Protein AF-A0A366F7G5-F1 (afdb_monomer_lite)

Organism: NCBI:txid1473586

Foldseek 3Di:
DPPPDPVNVVCCCCLVPVVLVVLQVVCVVPNLVVSLVVQLVVLLVVLCVVDPPCDPPVCVVVSVVSSNVSSCVSSVSSNCSNVVVVVVVVVD

Sequence (92 aa):
MLRFGLLPVLAVVTLAGILPYGLYRLSRALGAPLTVAGAVALGLAYGAFKADNPWSGDGLAVNLRIMAVSAAVLGAYAGVSVAVARAIARRL

Radius of gyration: 16.25 Å; chains: 1; bounding box: 41×31×40 Å

Structure (mmCIF, N/CA/C/O backbone):
data_AF-A0A366F7G5-F1
#
_entry.id   AF-A0A366F7G5-F1
#
loop_
_atom_site.group_PDB
_atom_site.id
_atom_site.type_symbol
_atom_site.label_atom_id
_atom_site.label_alt_id
_atom_site.label_comp_id
_atom_site.label_asym_id
_atom_site.label_entity_id
_atom_site.label_seq_id
_atom_site.pdbx_PDB_ins_code
_atom_site.Cartn_x
_atom_site.Cartn_y
_atom_site.Cartn_z
_atom_site.occupancy
_atom_site.B_iso_or_equiv
_atom_site.auth_seq_id
_atom_site.auth_comp_id
_atom_site.auth_asym_id
_atom_site.auth_atom_id
_atom_site.pdbx_PDB_model_num
ATOM 1 N N . MET A 1 1 ? -22.170 -22.516 -12.644 1.00 46.09 1 MET A N 1
ATOM 2 C CA . MET A 1 1 ? -21.425 -23.001 -11.461 1.00 46.09 1 MET A CA 1
ATOM 3 C C . MET A 1 1 ? -20.044 -22.372 -11.491 1.00 46.09 1 MET A C 1
ATOM 5 O O . MET A 1 1 ? -19.262 -22.704 -12.373 1.00 46.09 1 MET A O 1
ATOM 9 N N . LEU A 1 2 ? -19.777 -21.387 -10.631 1.00 50.38 2 LEU A N 1
ATOM 10 C CA . LEU A 1 2 ? -18.474 -20.723 -10.583 1.00 50.38 2 LEU A CA 1
ATOM 11 C C . LEU A 1 2 ? -17.412 -21.757 -10.188 1.00 50.38 2 LEU A C 1
ATOM 13 O O . LEU A 1 2 ? -17.398 -22.232 -9.055 1.00 50.38 2 LEU A O 1
ATOM 17 N N . ARG A 1 3 ? -16.537 -22.126 -11.130 1.00 59.66 3 ARG A N 1
ATOM 18 C CA . ARG A 1 3 ? -15.306 -22.879 -10.860 1.00 59.66 3 ARG A CA 1
ATOM 19 C C . ARG A 1 3 ? -14.337 -21.953 -10.120 1.00 59.66 3 ARG A C 1
ATOM 21 O O . ARG A 1 3 ? -13.354 -21.491 -10.691 1.00 59.66 3 ARG A O 1
ATOM 28 N N . PHE A 1 4 ? -14.641 -21.610 -8.873 1.00 60.47 4 PHE A N 1
ATOM 29 C CA . PHE A 1 4 ? -13.686 -20.907 -8.029 1.00 60.47 4 PHE A CA 1
ATOM 30 C C . PHE A 1 4 ? -12.577 -21.892 -7.672 1.00 60.47 4 PHE A C 1
ATOM 32 O O . PHE A 1 4 ? -12.737 -22.745 -6.803 1.00 60.47 4 PHE A O 1
ATOM 39 N N . GLY A 1 5 ? -11.460 -21.812 -8.394 1.00 77.44 5 GLY A N 1
ATOM 40 C CA . GLY A 1 5 ? -10.234 -22.476 -7.977 1.00 77.44 5 GLY A CA 1
ATOM 41 C C . GLY A 1 5 ? -9.811 -21.981 -6.591 1.00 77.44 5 GLY A C 1
ATOM 42 O O . GLY A 1 5 ? -10.128 -20.857 -6.194 1.00 77.44 5 GLY A O 1
ATOM 43 N N . LEU A 1 6 ? -9.066 -22.810 -5.863 1.00 83.62 6 LEU A N 1
ATOM 44 C CA . LEU A 1 6 ? -8.561 -22.488 -4.525 1.00 83.62 6 LEU A CA 1
ATOM 45 C C . LEU A 1 6 ? -7.769 -21.162 -4.496 1.00 83.62 6 LEU A C 1
ATOM 47 O O . LEU A 1 6 ? -7.903 -20.381 -3.561 1.00 83.62 6 LEU A O 1
ATOM 51 N N . LEU A 1 7 ? -6.998 -20.874 -5.549 1.00 85.94 7 LEU A N 1
ATOM 52 C CA . LEU A 1 7 ? -6.187 -19.656 -5.689 1.00 85.94 7 LEU A CA 1
ATOM 53 C C . LEU A 1 7 ? -7.010 -18.352 -5.631 1.00 85.94 7 LEU A C 1
ATOM 55 O O . LEU A 1 7 ? -6.708 -17.517 -4.779 1.00 85.94 7 LEU A O 1
ATOM 59 N N . PRO A 1 8 ? -8.053 -18.156 -6.465 1.00 85.31 8 PRO A N 1
ATOM 60 C CA . PRO A 1 8 ? -8.945 -17.002 -6.352 1.00 85.31 8 PRO A CA 1
ATOM 61 C C . PRO A 1 8 ? -9.539 -16.821 -4.952 1.00 85.31 8 PRO A C 1
ATOM 63 O O . PRO A 1 8 ? -9.598 -15.701 -4.451 1.00 85.31 8 PRO A O 1
ATOM 66 N N . VAL A 1 9 ? -9.949 -17.915 -4.301 1.00 88.50 9 VAL A N 1
ATOM 67 C CA . VAL A 1 9 ? -10.528 -17.867 -2.949 1.00 88.50 9 VAL A CA 1
ATOM 68 C C . VAL A 1 9 ? -9.492 -17.386 -1.936 1.00 88.50 9 VAL A C 1
ATOM 70 O O . VAL A 1 9 ? -9.763 -16.462 -1.172 1.00 88.50 9 VAL A O 1
ATOM 73 N N . LEU A 1 10 ? -8.283 -17.953 -1.964 1.00 88.62 10 LEU A N 1
ATOM 74 C CA . LEU A 1 10 ? -7.187 -17.529 -1.092 1.00 88.62 10 LEU A CA 1
ATOM 75 C C . LEU A 1 10 ? -6.795 -16.069 -1.332 1.00 88.62 10 LEU A C 1
ATOM 77 O O . LEU A 1 10 ? -6.540 -15.343 -0.369 1.00 88.62 10 LEU A O 1
ATOM 81 N N . ALA A 1 11 ? -6.793 -15.618 -2.589 1.00 87.75 11 ALA A N 1
ATOM 82 C CA . ALA A 1 11 ? -6.519 -14.226 -2.926 1.00 87.75 11 ALA A CA 1
ATOM 83 C C . ALA A 1 11 ? -7.565 -13.290 -2.306 1.00 87.75 11 ALA A C 1
ATOM 85 O O . ALA A 1 11 ? -7.195 -12.305 -1.672 1.00 87.75 11 ALA A O 1
ATOM 86 N N . VAL A 1 12 ? -8.855 -13.627 -2.411 1.00 88.75 12 VAL A N 1
ATOM 87 C CA . VAL A 1 12 ? -9.938 -12.839 -1.802 1.00 88.75 12 VAL A CA 1
ATOM 88 C C . VAL A 1 12 ? -9.827 -12.834 -0.280 1.00 88.75 12 VAL A C 1
ATOM 90 O O . VAL A 1 12 ? -9.843 -11.764 0.316 1.00 88.75 12 VAL A O 1
ATOM 93 N N . VAL A 1 13 ? -9.659 -13.991 0.365 1.00 89.88 13 VAL A N 1
ATOM 94 C CA . VAL A 1 13 ? -9.529 -14.073 1.833 1.00 89.88 13 VAL A CA 1
ATOM 95 C C . VAL A 1 13 ? -8.339 -13.248 2.330 1.00 89.88 13 VAL A C 1
ATOM 97 O O . VAL A 1 13 ? -8.446 -12.511 3.313 1.00 89.88 13 VAL A O 1
ATOM 100 N N . THR A 1 14 ? -7.213 -13.322 1.624 1.00 91.62 14 THR A N 1
ATOM 101 C CA . THR A 1 14 ? -5.997 -12.602 2.008 1.00 91.62 14 THR A CA 1
ATOM 102 C C . THR A 1 14 ? -6.146 -11.097 1.787 1.00 91.62 14 THR A C 1
ATOM 104 O O . THR A 1 14 ? -5.881 -10.330 2.709 1.00 91.62 14 THR A O 1
ATOM 107 N N . LEU A 1 15 ? -6.611 -10.664 0.609 1.00 90.00 15 LEU A N 1
ATOM 108 C CA . LEU A 1 15 ? -6.708 -9.247 0.232 1.00 90.00 15 LEU A CA 1
ATOM 109 C C . LEU A 1 15 ? -7.927 -8.531 0.832 1.00 90.00 15 LEU A C 1
ATOM 111 O O . LEU A 1 15 ? -7.882 -7.320 1.021 1.00 90.00 15 LEU A O 1
ATOM 115 N N . ALA A 1 16 ? -9.021 -9.224 1.131 1.00 87.38 16 ALA A N 1
ATOM 116 C CA . ALA A 1 16 ? -10.219 -8.604 1.704 1.00 87.38 16 ALA A CA 1
ATOM 117 C C . ALA A 1 16 ? -10.320 -8.786 3.226 1.00 87.38 16 ALA A C 1
ATOM 119 O O . ALA A 1 16 ? -10.985 -7.994 3.887 1.00 87.38 16 ALA A O 1
ATOM 120 N N . GLY A 1 17 ? -9.668 -9.809 3.787 1.00 86.25 17 GLY A N 1
ATOM 121 C CA . GLY A 1 17 ? -9.744 -10.133 5.213 1.00 86.25 17 GLY A CA 1
ATOM 122 C C . GLY A 1 17 ? -8.433 -9.897 5.957 1.00 86.25 17 GLY A C 1
ATOM 123 O O . GLY A 1 17 ? -8.322 -8.980 6.773 1.00 86.25 17 GLY A O 1
ATOM 124 N N . ILE A 1 18 ? -7.431 -10.734 5.678 1.00 90.88 18 ILE A N 1
ATOM 125 C CA . ILE A 1 18 ? -6.205 -10.819 6.488 1.00 90.88 18 ILE A CA 1
ATOM 126 C C . ILE A 1 18 ? -5.373 -9.532 6.396 1.00 90.88 18 ILE A C 1
ATOM 128 O O . ILE A 1 18 ? -5.007 -8.958 7.424 1.00 90.88 18 ILE A O 1
ATOM 132 N N . LEU A 1 19 ? -5.083 -9.061 5.180 1.00 91.00 19 LEU A N 1
ATOM 133 C CA . LEU A 1 19 ? -4.254 -7.874 4.957 1.00 91.00 19 LEU A CA 1
ATOM 134 C C . LEU A 1 19 ? -4.871 -6.597 5.539 1.00 91.00 19 LEU A C 1
ATOM 136 O O . LEU A 1 19 ? -4.157 -5.899 6.261 1.00 91.00 19 LEU A O 1
ATOM 140 N N . PRO A 1 20 ? -6.166 -6.285 5.326 1.00 91.00 20 PRO A N 1
ATOM 141 C CA . PRO A 1 20 ? -6.776 -5.098 5.920 1.00 91.00 20 PRO A CA 1
ATOM 142 C C . PRO A 1 20 ? -6.707 -5.096 7.449 1.00 91.00 20 PRO A C 1
ATOM 144 O O . PRO A 1 20 ? -6.383 -4.072 8.056 1.00 91.00 20 PRO A O 1
ATOM 147 N N . TYR A 1 21 ? -6.938 -6.252 8.080 1.00 90.75 21 TYR A N 1
ATOM 148 C CA . TYR A 1 21 ? -6.811 -6.395 9.528 1.00 90.75 21 TYR A CA 1
ATOM 149 C C . TYR A 1 21 ? -5.366 -6.188 10.006 1.00 90.75 21 TYR A C 1
ATOM 151 O O . TYR A 1 21 ? -5.126 -5.442 10.961 1.00 90.75 21 TYR A O 1
ATOM 159 N N . GLY A 1 22 ? -4.392 -6.794 9.318 1.00 92.25 22 GLY A N 1
ATOM 160 C CA . GLY A 1 22 ? -2.969 -6.614 9.606 1.00 92.25 22 GLY A CA 1
ATOM 161 C C . GLY A 1 22 ? -2.531 -5.153 9.489 1.00 92.25 22 GLY A C 1
ATOM 162 O O . GLY A 1 22 ? -1.907 -4.620 10.406 1.00 92.25 22 GLY A O 1
ATOM 163 N N . LEU A 1 23 ? -2.938 -4.473 8.415 1.00 92.88 23 LEU A N 1
ATOM 164 C CA . LEU A 1 23 ? -2.667 -3.051 8.184 1.00 92.88 23 LEU A CA 1
ATOM 165 C C . LEU A 1 23 ? -3.304 -2.166 9.256 1.00 92.88 23 LEU A C 1
ATOM 167 O O . LEU A 1 23 ? -2.667 -1.233 9.744 1.00 92.88 23 LEU A O 1
ATOM 171 N N . TYR A 1 24 ? -4.528 -2.473 9.690 1.00 92.88 24 TYR A N 1
ATOM 172 C CA . TYR A 1 24 ? -5.151 -1.764 10.803 1.00 92.88 24 TYR A CA 1
ATOM 173 C C . TYR A 1 24 ? -4.357 -1.937 12.105 1.00 92.88 24 TYR A C 1
ATOM 175 O O . TYR A 1 24 ? -4.054 -0.932 12.756 1.00 92.88 24 TYR A O 1
ATOM 183 N N . ARG A 1 25 ? -3.968 -3.170 12.473 1.00 92.75 25 ARG A N 1
ATOM 184 C CA . ARG A 1 25 ? -3.146 -3.415 13.674 1.00 92.75 25 ARG A CA 1
ATOM 185 C C . ARG A 1 25 ? -1.806 -2.692 13.594 1.00 92.75 25 ARG A C 1
ATOM 187 O O . ARG A 1 25 ? -1.425 -2.028 14.556 1.00 92.75 25 ARG A O 1
ATOM 194 N N . LEU A 1 26 ? -1.143 -2.749 12.442 1.00 92.62 26 LEU A N 1
ATOM 195 C CA . LEU A 1 26 ? 0.107 -2.035 12.201 1.00 92.62 26 LEU A CA 1
ATOM 196 C C . LEU A 1 26 ? -0.080 -0.517 12.346 1.00 92.62 26 LEU A C 1
ATOM 198 O O . LEU A 1 26 ? 0.707 0.138 13.023 1.00 92.62 26 LEU A O 1
ATOM 202 N N . SER A 1 27 ? -1.189 0.029 11.837 1.00 94.25 27 SER A N 1
ATOM 203 C CA . SER A 1 27 ? -1.524 1.454 11.968 1.00 94.25 27 SER A CA 1
ATOM 204 C C . SER A 1 27 ? -1.814 1.906 13.397 1.00 94.25 27 SER A C 1
ATOM 206 O O . SER A 1 27 ? -1.745 3.104 13.677 1.00 94.25 27 SER A O 1
ATOM 208 N N . ARG A 1 28 ? -2.168 0.982 14.298 1.00 92.69 28 ARG A N 1
ATOM 209 C CA . ARG A 1 28 ? -2.294 1.272 15.732 1.00 92.69 28 ARG A CA 1
ATOM 210 C C . ARG A 1 28 ? -0.943 1.265 16.435 1.00 92.69 28 ARG A C 1
ATOM 212 O O . ARG A 1 28 ? -0.779 2.033 17.372 1.00 92.69 28 ARG A O 1
ATOM 219 N N . ALA A 1 29 ? -0.010 0.425 15.989 1.00 93.56 29 ALA A N 1
ATOM 220 C CA . ALA A 1 29 ? 1.330 0.331 16.562 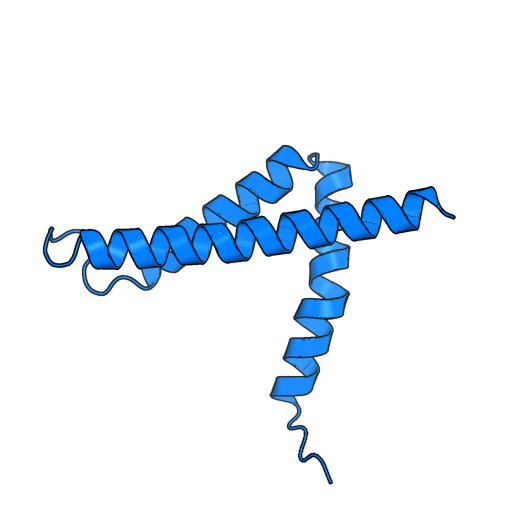1.00 93.56 29 ALA A CA 1
ATOM 221 C C . ALA A 1 29 ? 2.253 1.468 16.090 1.00 93.56 29 ALA A C 1
ATOM 223 O O . ALA A 1 29 ? 2.933 2.081 16.902 1.00 93.56 29 ALA A O 1
ATOM 224 N N .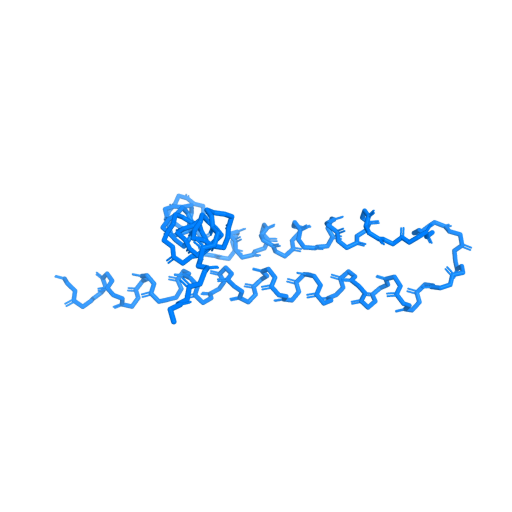 LEU A 1 30 ? 2.257 1.763 14.787 1.00 93.00 30 LEU A N 1
ATOM 225 C CA . LEU A 1 30 ? 3.180 2.717 14.154 1.00 93.00 30 LEU A CA 1
ATOM 226 C C . LEU A 1 30 ? 2.503 4.028 13.729 1.00 93.00 30 LEU A C 1
ATOM 228 O O . LEU A 1 30 ? 3.164 4.979 13.333 1.00 93.00 30 LEU A O 1
ATOM 232 N N . GLY A 1 31 ? 1.174 4.096 13.773 1.00 92.19 31 GLY A N 1
ATOM 233 C CA . GLY A 1 31 ? 0.416 5.212 13.212 1.00 92.19 31 GLY A CA 1
ATOM 234 C C . GLY A 1 31 ? 0.047 5.007 11.738 1.00 92.19 31 GLY A C 1
ATOM 235 O O . GLY A 1 31 ? 0.718 4.314 10.967 1.00 92.19 31 GLY A O 1
ATOM 236 N N . ALA A 1 32 ? -1.063 5.630 11.331 1.00 89.50 32 ALA A N 1
ATOM 237 C CA . ALA A 1 32 ? -1.567 5.543 9.959 1.00 89.50 32 ALA A CA 1
ATOM 238 C C . ALA A 1 32 ? -0.611 6.136 8.908 1.00 89.50 32 ALA A C 1
ATOM 240 O O . ALA A 1 32 ? -0.419 5.469 7.893 1.00 89.50 32 ALA A O 1
ATOM 241 N N . PRO A 1 33 ? 0.029 7.306 9.127 1.00 93.56 33 PRO A N 1
ATOM 242 C CA . PRO A 1 33 ? 0.945 7.871 8.137 1.00 93.56 33 PRO A CA 1
ATOM 243 C C . PRO A 1 33 ? 2.111 6.933 7.816 1.00 93.56 33 PRO A C 1
ATOM 245 O O . PRO A 1 33 ? 2.374 6.676 6.647 1.00 93.56 33 PRO A O 1
ATOM 248 N N . LEU A 1 34 ? 2.747 6.347 8.840 1.00 94.38 34 LEU A N 1
ATOM 249 C CA . LEU A 1 34 ? 3.866 5.416 8.654 1.00 94.38 34 LEU A CA 1
ATOM 250 C C . LEU A 1 34 ? 3.436 4.108 7.985 1.00 94.38 34 LEU A C 1
ATOM 252 O O . LEU A 1 34 ? 4.166 3.571 7.160 1.00 94.38 34 LEU A O 1
ATOM 256 N N . THR A 1 35 ? 2.228 3.622 8.277 1.00 94.31 35 THR A N 1
ATOM 257 C CA . THR A 1 35 ? 1.690 2.415 7.627 1.00 94.31 35 THR A CA 1
ATOM 258 C C . THR A 1 35 ? 1.458 2.636 6.133 1.00 94.31 35 THR A C 1
ATOM 260 O O . THR A 1 35 ? 1.843 1.803 5.316 1.00 94.31 35 THR A O 1
ATOM 263 N N . VAL A 1 36 ? 0.865 3.775 5.762 1.00 93.94 36 VAL A N 1
ATOM 264 C CA . VAL A 1 36 ? 0.634 4.125 4.353 1.00 93.94 36 VAL A CA 1
ATOM 265 C C . VAL A 1 36 ? 1.957 4.409 3.645 1.00 93.94 36 VAL A C 1
ATOM 267 O O . VAL A 1 36 ? 2.165 3.910 2.544 1.00 93.94 36 VAL A O 1
ATOM 270 N N . ALA A 1 37 ? 2.881 5.132 4.283 1.00 94.25 37 ALA A N 1
ATOM 271 C CA . ALA A 1 37 ? 4.215 5.376 3.738 1.00 94.25 37 ALA A CA 1
ATOM 272 C C . ALA A 1 37 ? 4.980 4.066 3.490 1.00 94.25 37 ALA A C 1
ATOM 274 O O . ALA A 1 37 ? 5.580 3.900 2.431 1.00 94.25 37 ALA A O 1
ATOM 275 N N . GLY A 1 38 ? 4.895 3.103 4.413 1.00 95.94 38 GLY A N 1
ATOM 276 C CA . GLY A 1 38 ? 5.458 1.765 4.233 1.00 95.94 38 GLY A CA 1
ATOM 277 C C . GLY A 1 38 ? 4.847 1.025 3.041 1.00 95.94 38 GLY A C 1
ATOM 278 O O . GLY A 1 38 ? 5.576 0.456 2.234 1.00 95.94 38 GLY A O 1
ATOM 279 N N . ALA A 1 39 ? 3.523 1.084 2.867 1.00 94.44 39 ALA A N 1
ATOM 280 C CA . ALA A 1 39 ? 2.851 0.484 1.712 1.00 94.44 39 ALA A CA 1
ATOM 281 C C . ALA A 1 39 ? 3.264 1.142 0.382 1.00 94.44 39 ALA A C 1
ATOM 283 O O . ALA A 1 39 ? 3.518 0.446 -0.600 1.00 94.44 39 ALA A O 1
ATOM 284 N N . VAL A 1 40 ? 3.391 2.471 0.358 1.00 95.38 40 VAL A N 1
ATOM 285 C CA . VAL A 1 40 ? 3.901 3.225 -0.798 1.00 95.38 40 VAL A CA 1
ATOM 286 C C . VAL A 1 40 ? 5.338 2.811 -1.117 1.00 95.38 40 VAL A C 1
ATOM 288 O O . VAL A 1 40 ? 5.638 2.518 -2.271 1.00 95.38 40 VAL A O 1
ATOM 291 N N . ALA A 1 41 ? 6.209 2.718 -0.109 1.00 94.94 41 ALA A N 1
ATOM 292 C CA . ALA A 1 41 ? 7.592 2.279 -0.282 1.00 94.94 41 ALA A CA 1
ATOM 293 C C . ALA A 1 41 ? 7.676 0.846 -0.830 1.00 94.94 41 ALA A C 1
ATOM 295 O O . ALA A 1 41 ? 8.457 0.583 -1.743 1.00 94.94 41 ALA A O 1
ATOM 296 N N . LEU A 1 42 ? 6.827 -0.065 -0.344 1.00 94.12 42 LEU A N 1
ATOM 297 C CA . LEU A 1 42 ? 6.718 -1.422 -0.885 1.00 94.12 42 LEU A CA 1
ATOM 298 C C . LEU A 1 42 ? 6.240 -1.426 -2.341 1.00 94.12 42 LEU A C 1
ATOM 300 O O . LEU A 1 42 ? 6.760 -2.196 -3.143 1.00 94.12 42 LEU A O 1
ATOM 304 N N . GLY A 1 43 ? 5.293 -0.560 -2.709 1.00 93.00 43 GLY A N 1
ATOM 305 C CA . GLY A 1 43 ? 4.852 -0.419 -4.097 1.00 93.00 43 GLY A CA 1
ATOM 306 C C . GLY A 1 43 ? 5.922 0.161 -5.017 1.00 93.00 43 GLY A C 1
ATOM 307 O O . GLY A 1 43 ? 6.088 -0.335 -6.130 1.00 93.00 43 GLY A O 1
ATOM 308 N N . LEU A 1 44 ? 6.707 1.132 -4.545 1.00 91.88 44 LEU A N 1
ATOM 309 C CA . LEU A 1 44 ? 7.878 1.624 -5.273 1.00 91.88 44 LEU A CA 1
ATOM 310 C C . LEU A 1 44 ? 8.914 0.512 -5.465 1.00 91.88 44 LEU A C 1
ATOM 312 O O . LEU A 1 44 ? 9.384 0.314 -6.582 1.00 91.88 44 LEU A O 1
ATOM 316 N N . ALA A 1 45 ? 9.226 -0.242 -4.406 1.00 91.06 45 ALA A N 1
ATOM 317 C CA . ALA A 1 45 ? 10.167 -1.356 -4.467 1.00 91.06 45 ALA A CA 1
ATOM 318 C C . ALA A 1 45 ? 9.686 -2.443 -5.438 1.00 91.06 45 ALA A C 1
ATOM 320 O O . ALA A 1 45 ? 10.440 -2.869 -6.308 1.00 91.06 45 ALA A O 1
ATOM 321 N N . TYR A 1 46 ? 8.415 -2.843 -5.353 1.00 89.75 46 TYR A N 1
ATOM 322 C CA . TYR A 1 46 ? 7.815 -3.805 -6.277 1.00 89.75 46 TYR A CA 1
ATOM 323 C C . TYR A 1 46 ? 7.905 -3.334 -7.732 1.00 89.75 46 TYR A C 1
ATOM 325 O O . TYR A 1 46 ? 8.325 -4.096 -8.602 1.00 89.75 46 TYR A O 1
ATOM 333 N N . GLY A 1 47 ? 7.557 -2.072 -7.996 1.00 86.56 47 GLY A N 1
ATOM 334 C CA . GLY A 1 47 ? 7.660 -1.509 -9.336 1.00 86.56 47 GLY A CA 1
ATOM 335 C C . GLY A 1 47 ? 9.101 -1.434 -9.843 1.00 86.56 47 GLY A C 1
ATOM 336 O O . GLY A 1 47 ? 9.331 -1.690 -11.020 1.00 86.56 47 GLY A O 1
ATOM 337 N N . ALA A 1 48 ? 10.071 -1.168 -8.964 1.00 86.12 48 ALA A N 1
ATOM 338 C CA . ALA A 1 48 ? 11.491 -1.188 -9.308 1.00 86.12 48 ALA A CA 1
ATOM 339 C C . ALA A 1 48 ? 11.972 -2.602 -9.673 1.00 86.12 48 ALA A C 1
ATOM 341 O O . ALA A 1 48 ? 12.704 -2.760 -10.642 1.00 86.12 48 ALA A O 1
ATOM 342 N N . PHE A 1 49 ? 11.515 -3.636 -8.956 1.00 86.62 49 PHE A N 1
ATOM 343 C CA . PHE A 1 49 ? 11.813 -5.037 -9.289 1.00 86.62 49 PHE A CA 1
ATOM 344 C C . PHE A 1 49 ? 11.152 -5.514 -10.586 1.00 86.62 49 PHE A C 1
ATOM 346 O O . PHE A 1 49 ? 11.619 -6.475 -11.192 1.00 86.62 49 PHE A O 1
ATOM 353 N N . LYS A 1 50 ? 10.042 -4.887 -10.989 1.00 83.69 50 LYS A N 1
ATOM 354 C CA . LYS A 1 50 ? 9.303 -5.226 -12.211 1.00 83.69 50 LYS A CA 1
ATOM 355 C C . LYS A 1 50 ? 9.727 -4.439 -13.447 1.00 83.69 50 LYS A C 1
ATOM 357 O O . LYS A 1 50 ? 9.262 -4.772 -14.531 1.00 83.69 50 LYS A O 1
ATOM 362 N N . ALA A 1 51 ? 10.560 -3.418 -13.298 1.00 80.19 51 ALA A N 1
ATOM 363 C CA . ALA A 1 51 ? 11.111 -2.688 -14.427 1.00 80.19 51 ALA A CA 1
ATOM 364 C C . ALA A 1 51 ? 12.166 -3.543 -15.148 1.00 80.19 51 ALA A C 1
ATOM 366 O O . ALA A 1 51 ? 13.078 -4.066 -14.512 1.00 80.19 51 ALA A O 1
ATOM 367 N N . ASP A 1 52 ? 12.050 -3.658 -16.474 1.00 66.50 52 ASP A N 1
ATOM 368 C CA . ASP A 1 52 ? 12.926 -4.507 -17.297 1.00 66.50 52 ASP A CA 1
ATOM 369 C C . ASP A 1 52 ? 14.378 -3.997 -17.341 1.00 66.50 52 ASP A C 1
ATOM 371 O O . ASP A 1 52 ? 15.302 -4.791 -17.481 1.00 66.50 52 ASP A O 1
ATOM 375 N N . ASN A 1 53 ? 14.597 -2.687 -17.164 1.00 63.59 53 ASN A N 1
ATOM 376 C CA . ASN A 1 53 ? 15.922 -2.079 -16.999 1.00 63.59 53 ASN A CA 1
ATOM 377 C C . ASN A 1 53 ? 15.851 -0.806 -16.131 1.00 63.59 53 ASN A C 1
ATOM 379 O O . ASN A 1 53 ? 15.826 0.309 -16.656 1.00 63.59 53 ASN A O 1
ATOM 383 N N . PRO A 1 54 ? 15.836 -0.922 -14.791 1.00 56.25 54 PRO A N 1
ATOM 384 C CA . PRO A 1 54 ? 15.711 0.241 -13.906 1.00 56.25 54 PRO A CA 1
ATOM 385 C C . PRO A 1 54 ? 16.890 1.220 -14.022 1.00 56.25 54 PRO A C 1
ATOM 387 O O . PRO A 1 54 ? 16.766 2.390 -13.669 1.00 56.25 54 PRO A O 1
ATOM 390 N N . TRP A 1 55 ? 18.036 0.724 -14.500 1.00 62.00 55 TRP A N 1
ATOM 391 C CA . TRP A 1 55 ? 19.347 1.358 -14.360 1.00 62.00 55 TRP A CA 1
ATOM 392 C C . TRP A 1 55 ? 19.933 1.876 -15.680 1.00 62.00 55 TRP A C 1
ATOM 394 O O . TRP A 1 55 ? 20.895 2.635 -15.641 1.00 62.00 55 TRP A O 1
ATOM 404 N N . SER A 1 56 ? 19.392 1.477 -16.841 1.00 62.56 56 SER A N 1
ATOM 405 C CA . SER A 1 56 ? 20.005 1.774 -18.149 1.00 62.56 56 SER A CA 1
ATOM 406 C C . SER A 1 56 ? 19.452 3.022 -18.845 1.00 62.56 56 SER A C 1
ATOM 408 O O . SER A 1 56 ? 19.826 3.294 -19.979 1.00 62.56 56 SER A O 1
ATOM 410 N N . GLY A 1 57 ? 18.572 3.798 -18.202 1.00 62.31 57 GLY A N 1
ATOM 411 C CA . GLY A 1 57 ? 17.974 5.015 -18.778 1.00 62.31 57 GLY A CA 1
ATOM 412 C C . GLY A 1 57 ? 16.955 4.762 -19.903 1.00 62.31 57 GLY A C 1
ATOM 413 O O . GLY A 1 57 ? 16.004 5.533 -20.049 1.00 62.31 5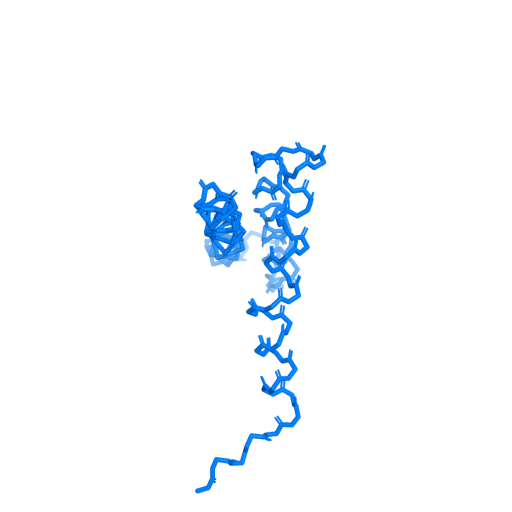7 GLY A O 1
ATOM 414 N N . ASP A 1 58 ? 17.076 3.654 -20.632 1.00 68.06 58 ASP A N 1
ATOM 415 C CA . ASP A 1 58 ? 16.105 3.205 -21.627 1.00 68.06 58 ASP A CA 1
ATOM 416 C C . ASP A 1 58 ? 14.786 2.793 -20.965 1.00 68.06 58 ASP A C 1
ATOM 418 O O . ASP A 1 58 ? 14.739 1.989 -20.034 1.00 68.06 58 ASP A O 1
ATOM 422 N N . GLY A 1 59 ? 13.680 3.373 -21.436 1.00 72.50 59 GLY A N 1
ATOM 423 C CA . GLY A 1 59 ? 12.359 3.102 -20.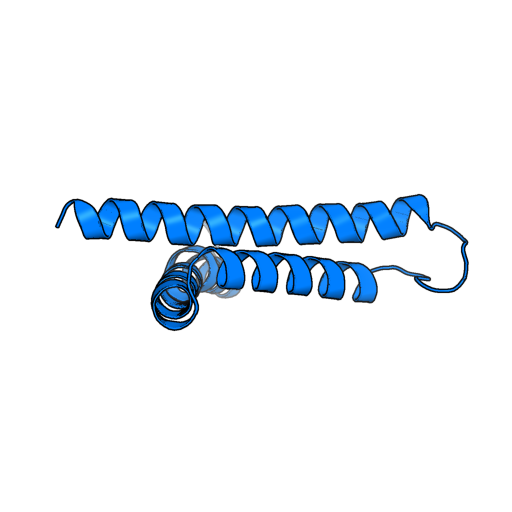867 1.00 72.50 59 GLY A CA 1
ATOM 424 C C . GLY A 1 59 ? 12.119 3.737 -19.492 1.00 72.50 59 GLY A C 1
ATOM 425 O O . GLY A 1 59 ? 11.157 3.359 -18.824 1.00 72.50 59 GLY A O 1
ATOM 426 N N . LEU A 1 60 ? 12.917 4.735 -19.078 1.00 80.31 60 LEU A N 1
ATOM 427 C CA . LEU A 1 60 ? 12.782 5.424 -17.782 1.00 80.31 60 LEU A CA 1
ATOM 428 C C . LEU A 1 60 ? 11.342 5.875 -17.495 1.00 80.31 60 LEU A C 1
ATOM 430 O O . LEU A 1 60 ? 10.824 5.627 -16.411 1.00 80.31 60 LEU A O 1
ATOM 434 N N . ALA A 1 61 ? 10.668 6.492 -18.469 1.00 82.56 61 ALA A N 1
ATOM 435 C CA . ALA A 1 61 ? 9.286 6.944 -18.304 1.00 82.56 61 ALA A CA 1
ATOM 436 C C . ALA A 1 61 ? 8.308 5.782 -18.039 1.00 82.56 61 ALA A C 1
ATOM 438 O O . ALA A 1 61 ? 7.387 5.919 -17.233 1.00 82.56 61 ALA A O 1
ATOM 439 N N . VAL A 1 62 ? 8.517 4.626 -18.678 1.00 83.62 62 VAL A N 1
ATOM 440 C CA . VAL A 1 62 ? 7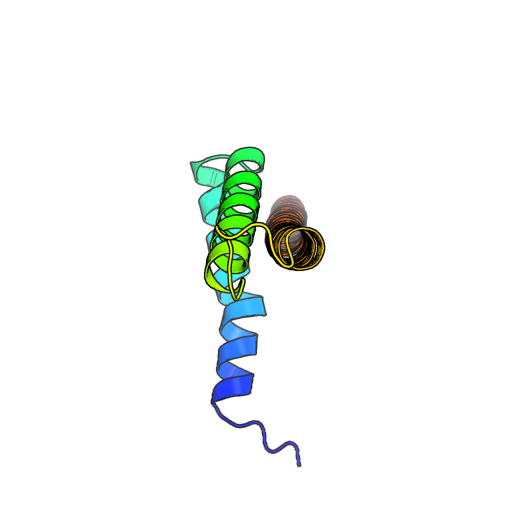.703 3.417 -18.471 1.00 83.62 62 VAL A CA 1
ATOM 441 C C . VAL A 1 62 ? 7.993 2.812 -17.097 1.00 83.62 62 VAL A C 1
ATOM 443 O O . VAL A 1 62 ? 7.058 2.512 -16.356 1.00 83.62 62 VAL A O 1
ATOM 446 N N . ASN A 1 63 ? 9.265 2.727 -16.707 1.00 84.56 63 ASN A N 1
ATOM 447 C CA . ASN A 1 63 ? 9.687 2.214 -15.402 1.00 84.56 63 ASN A CA 1
ATOM 448 C C . ASN A 1 63 ? 9.157 3.085 -14.254 1.00 84.56 63 ASN A C 1
ATOM 450 O O . ASN A 1 63 ? 8.546 2.575 -13.314 1.00 84.56 63 ASN A O 1
ATOM 454 N N . LEU A 1 64 ? 9.287 4.411 -14.369 1.00 86.38 64 LEU A N 1
ATOM 455 C CA . LEU A 1 64 ? 8.722 5.363 -13.412 1.00 86.38 64 LEU A CA 1
ATOM 456 C C . LEU A 1 64 ? 7.200 5.246 -13.333 1.00 86.38 64 LEU A C 1
ATOM 458 O O . LEU A 1 64 ? 6.638 5.323 -12.242 1.00 86.38 64 LEU A O 1
ATOM 462 N N . ARG A 1 65 ? 6.521 5.007 -14.461 1.00 89.25 65 ARG A N 1
ATOM 463 C CA . ARG A 1 65 ? 5.073 4.776 -14.470 1.00 89.25 65 ARG A CA 1
ATOM 464 C C . ARG A 1 65 ? 4.704 3.488 -13.736 1.00 89.25 65 ARG A C 1
ATOM 466 O O . ARG A 1 65 ? 3.764 3.512 -12.948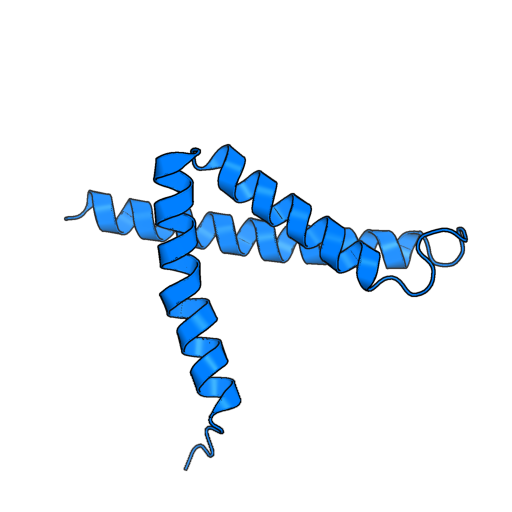 1.00 89.25 65 ARG A O 1
ATOM 473 N N . ILE A 1 66 ? 5.433 2.390 -13.940 1.00 88.12 66 ILE A N 1
ATOM 474 C CA . ILE A 1 66 ? 5.201 1.120 -13.230 1.00 88.12 66 ILE A CA 1
ATOM 475 C C . ILE A 1 66 ? 5.403 1.305 -11.721 1.00 88.12 66 ILE A C 1
ATOM 477 O O . ILE A 1 66 ? 4.555 0.883 -10.931 1.00 88.12 66 ILE A O 1
ATOM 481 N N . MET A 1 67 ? 6.477 1.986 -11.318 1.00 90.19 67 MET A N 1
ATOM 482 C CA . MET A 1 67 ? 6.747 2.327 -9.919 1.00 90.19 67 MET A CA 1
ATOM 483 C C . MET A 1 67 ? 5.643 3.193 -9.317 1.00 90.19 67 MET A C 1
ATOM 485 O O . MET A 1 67 ? 5.097 2.845 -8.272 1.00 90.19 67 MET A O 1
ATOM 489 N N . ALA A 1 68 ? 5.265 4.280 -9.991 1.00 92.06 68 ALA A N 1
ATOM 490 C CA . ALA A 1 68 ? 4.238 5.201 -9.520 1.00 92.06 68 ALA A CA 1
ATOM 491 C C . ALA A 1 68 ? 2.866 4.524 -9.398 1.00 92.06 68 ALA A C 1
ATOM 493 O O . ALA A 1 68 ? 2.184 4.705 -8.392 1.00 92.06 68 ALA A O 1
ATOM 494 N N . VAL A 1 69 ? 2.472 3.707 -10.381 1.00 93.94 69 VAL A N 1
ATOM 495 C CA . VAL A 1 69 ? 1.202 2.965 -10.343 1.00 93.94 69 VAL A CA 1
ATOM 496 C C . VAL A 1 69 ? 1.215 1.944 -9.210 1.00 93.94 69 VAL A C 1
ATOM 498 O O . VAL A 1 69 ? 0.259 1.878 -8.443 1.00 93.94 69 VAL A O 1
ATOM 501 N N . SER A 1 70 ? 2.304 1.191 -9.052 1.00 92.44 70 SER A N 1
ATOM 502 C CA . SER A 1 70 ? 2.430 0.200 -7.978 1.00 92.44 70 SER A CA 1
ATOM 503 C C . SER A 1 70 ? 2.358 0.861 -6.598 1.00 92.44 70 SER A C 1
ATOM 505 O O . SER A 1 70 ? 1.603 0.421 -5.732 1.00 92.44 70 SER A O 1
ATOM 507 N N . ALA A 1 71 ? 3.078 1.968 -6.413 1.00 93.69 71 ALA A N 1
ATOM 508 C CA . ALA A 1 71 ? 3.049 2.777 -5.200 1.00 93.69 71 ALA A CA 1
ATOM 509 C C . ALA A 1 71 ? 1.656 3.349 -4.907 1.00 93.69 71 ALA A C 1
ATOM 511 O O . ALA A 1 71 ? 1.187 3.272 -3.771 1.00 93.69 71 ALA A O 1
ATOM 512 N N . ALA A 1 72 ? 0.974 3.873 -5.928 1.00 95.81 72 ALA A N 1
ATOM 513 C CA . ALA A 1 72 ? -0.371 4.419 -5.798 1.00 95.81 72 ALA A CA 1
ATOM 514 C C . ALA A 1 72 ? -1.388 3.337 -5.417 1.00 95.81 72 ALA A C 1
ATOM 516 O O . ALA A 1 72 ? -2.183 3.550 -4.504 1.00 95.81 72 ALA A O 1
ATOM 517 N N . VAL A 1 73 ? -1.343 2.167 -6.061 1.00 95.94 73 VAL A N 1
ATOM 518 C CA . VAL A 1 73 ? -2.258 1.052 -5.774 1.00 95.94 73 VAL A CA 1
ATOM 519 C C . VAL A 1 73 ? -2.066 0.545 -4.346 1.00 95.94 73 VAL A C 1
ATOM 521 O O . VAL A 1 73 ? -3.042 0.454 -3.602 1.00 95.94 73 VAL A O 1
ATOM 524 N N . LEU A 1 74 ? -0.828 0.265 -3.927 1.00 93.12 74 LEU A N 1
ATOM 525 C CA . LEU A 1 74 ? -0.553 -0.209 -2.566 1.00 93.12 74 LEU A CA 1
ATOM 526 C C . LEU A 1 74 ? -0.849 0.855 -1.502 1.00 93.12 74 LEU A C 1
ATOM 528 O O . LEU A 1 74 ? -1.447 0.539 -0.472 1.00 93.12 74 LEU A O 1
ATOM 532 N N . GLY A 1 75 ? -0.490 2.114 -1.758 1.00 95.25 75 GLY A N 1
ATOM 533 C CA . GLY A 1 75 ? -0.791 3.231 -0.866 1.00 95.25 75 GLY A CA 1
ATOM 534 C C . GLY A 1 75 ? -2.293 3.450 -0.689 1.00 95.25 75 GLY A C 1
ATOM 535 O O . GLY A 1 75 ? -2.772 3.540 0.443 1.00 95.25 75 GLY A O 1
ATOM 536 N N . ALA A 1 76 ? -3.054 3.471 -1.787 1.00 95.38 76 ALA A N 1
ATOM 537 C CA . ALA A 1 76 ? -4.507 3.619 -1.758 1.00 95.38 76 ALA A CA 1
ATOM 538 C C . ALA A 1 76 ? -5.176 2.438 -1.047 1.00 95.38 76 ALA A C 1
ATOM 540 O O . ALA A 1 76 ? -6.025 2.641 -0.180 1.00 95.38 76 ALA A O 1
ATOM 541 N N . TYR A 1 77 ? -4.750 1.211 -1.351 1.00 95.38 77 TYR A N 1
ATOM 542 C CA . TYR A 1 77 ? -5.256 0.007 -0.700 1.00 95.38 77 TYR A CA 1
ATOM 543 C C . TYR A 1 77 ? -5.028 0.036 0.818 1.00 95.38 77 TYR A C 1
ATOM 545 O O . TYR A 1 77 ? -5.958 -0.220 1.591 1.00 95.38 77 TYR A O 1
ATOM 553 N N . ALA A 1 78 ? -3.826 0.412 1.265 1.00 94.06 78 ALA A N 1
ATOM 554 C CA . ALA A 1 78 ? -3.533 0.539 2.687 1.00 94.06 78 ALA A CA 1
ATOM 555 C C . ALA A 1 78 ? -4.323 1.675 3.348 1.00 94.06 78 ALA A C 1
ATOM 557 O O . ALA A 1 78 ? -4.885 1.486 4.429 1.00 94.06 78 ALA A O 1
ATOM 558 N N . GLY A 1 79 ? -4.419 2.828 2.684 1.00 93.88 79 GLY A N 1
ATOM 559 C CA . GLY A 1 79 ? -5.189 3.974 3.158 1.00 93.88 79 GLY A CA 1
ATOM 560 C C . GLY A 1 79 ? -6.664 3.636 3.364 1.00 93.88 79 GLY A C 1
ATOM 561 O O . GLY A 1 79 ? -7.199 3.867 4.449 1.00 93.88 79 GLY A O 1
ATOM 562 N N . VAL A 1 80 ? -7.304 3.023 2.364 1.00 94.56 80 VAL A N 1
ATOM 563 C CA . VAL A 1 80 ? -8.707 2.588 2.438 1.00 94.56 80 VAL A CA 1
ATOM 564 C C . VAL A 1 80 ? -8.888 1.543 3.535 1.00 94.56 80 VAL A C 1
ATOM 566 O O . VAL A 1 80 ? -9.781 1.691 4.366 1.00 94.56 80 VAL A O 1
ATOM 569 N N . SER A 1 81 ? -8.013 0.537 3.602 1.00 93.62 81 SER A N 1
ATOM 570 C CA . SER A 1 81 ? -8.085 -0.516 4.623 1.00 93.62 81 SER A CA 1
ATOM 571 C C . SER A 1 81 ? -8.039 0.053 6.043 1.00 93.62 81 SER A C 1
ATOM 573 O O . SER A 1 81 ? -8.876 -0.277 6.884 1.00 93.62 81 SER A O 1
ATOM 575 N N . VAL A 1 82 ? -7.100 0.966 6.309 1.00 93.75 82 VAL A N 1
ATOM 576 C CA . VAL A 1 82 ? -6.959 1.614 7.620 1.00 93.75 82 VAL A CA 1
ATOM 577 C C . VAL A 1 82 ? -8.135 2.549 7.911 1.00 93.75 82 VAL A C 1
ATOM 579 O O . VAL A 1 82 ? -8.644 2.552 9.035 1.00 93.75 82 VAL A O 1
ATOM 582 N N . ALA A 1 83 ? -8.583 3.336 6.929 1.00 91.44 83 ALA A N 1
ATOM 583 C CA . ALA A 1 83 ? -9.690 4.276 7.093 1.00 91.44 83 ALA A CA 1
ATOM 584 C C . ALA A 1 83 ? -11.012 3.558 7.394 1.00 91.44 83 ALA A C 1
ATOM 586 O O . ALA A 1 83 ? -11.695 3.915 8.354 1.00 91.44 83 ALA A O 1
ATOM 587 N N . VAL A 1 84 ? -11.337 2.512 6.629 1.00 89.50 84 VAL A N 1
ATOM 588 C CA . VAL A 1 84 ? -12.546 1.700 6.818 1.00 89.50 84 VAL A CA 1
ATOM 589 C C . VAL A 1 84 ? -12.510 0.994 8.171 1.00 89.50 84 VAL A C 1
ATOM 591 O O . VAL A 1 84 ? -13.466 1.104 8.938 1.00 89.50 84 VAL A O 1
ATOM 594 N N . ALA A 1 85 ? -11.395 0.349 8.526 1.00 86.75 85 ALA A N 1
ATOM 595 C CA . ALA A 1 85 ? -11.268 -0.325 9.817 1.00 86.75 85 ALA A CA 1
ATOM 596 C C . ALA A 1 85 ? -11.419 0.647 11.001 1.00 86.75 85 ALA A C 1
ATOM 598 O O . ALA A 1 85 ? -12.082 0.331 11.988 1.00 86.75 85 ALA A O 1
ATOM 599 N N . ARG A 1 86 ? -10.868 1.864 10.896 1.00 86.06 86 ARG A N 1
ATOM 600 C CA . ARG A 1 86 ? -11.068 2.920 11.903 1.00 86.06 86 ARG A CA 1
ATOM 601 C C . ARG A 1 86 ? -12.509 3.421 11.950 1.00 86.06 86 ARG A C 1
ATOM 603 O O . ARG A 1 86 ? -13.003 3.675 13.042 1.00 86.06 86 ARG A O 1
ATOM 610 N N . ALA A 1 87 ? -13.173 3.578 10.807 1.00 88.25 87 ALA A N 1
ATOM 611 C CA . ALA A 1 87 ? -14.568 4.007 10.754 1.00 88.25 87 ALA A CA 1
ATOM 612 C C . ALA A 1 87 ? -15.497 2.979 11.417 1.00 88.25 87 ALA A C 1
ATOM 614 O O . ALA A 1 87 ? -16.378 3.364 12.180 1.00 88.25 87 ALA A O 1
ATOM 615 N N . ILE A 1 88 ? -15.256 1.686 11.186 1.00 86.81 88 ILE A N 1
ATOM 616 C CA . ILE A 1 88 ? -15.989 0.594 11.838 1.00 86.81 88 ILE A CA 1
ATOM 617 C C . ILE A 1 88 ? -15.706 0.588 13.344 1.00 86.81 88 ILE A C 1
ATOM 619 O O . ILE A 1 88 ? -16.639 0.599 14.136 1.00 86.81 88 ILE A O 1
ATOM 623 N N . ALA A 1 89 ? -14.435 0.657 13.749 1.00 82.56 89 ALA A N 1
ATOM 624 C CA . ALA A 1 89 ? -14.046 0.635 15.160 1.00 82.56 89 ALA A CA 1
ATOM 625 C C . ALA A 1 89 ? -14.534 1.847 15.976 1.00 82.56 89 ALA A C 1
ATOM 627 O O . ALA A 1 89 ? -14.519 1.787 17.194 1.00 82.56 89 ALA A O 1
ATOM 628 N N . ARG A 1 90 ? -14.913 2.956 15.328 1.00 84.00 90 ARG A N 1
ATOM 629 C CA . ARG A 1 90 ? -15.516 4.130 15.988 1.00 84.00 90 ARG A CA 1
ATOM 630 C C . ARG A 1 90 ? -17.039 4.040 16.119 1.00 84.00 90 ARG A C 1
ATOM 632 O O . ARG A 1 90 ? -17.621 4.877 16.797 1.00 84.00 90 ARG A O 1
ATOM 639 N N . ARG A 1 91 ? -17.682 3.114 15.401 1.00 76.06 91 ARG A N 1
ATOM 640 C CA . ARG A 1 91 ? -19.138 2.892 15.439 1.00 76.06 91 ARG A CA 1
ATOM 641 C C . ARG A 1 91 ? -19.549 1.807 16.439 1.00 76.06 91 ARG A C 1
ATOM 643 O O . ARG A 1 91 ? -20.740 1.677 16.697 1.00 76.06 91 ARG A O 1
ATOM 650 N N . LEU A 1 92 ? -18.583 1.032 16.928 1.00 59.34 92 LEU A N 1
ATOM 651 C CA . LEU A 1 92 ? -18.721 0.016 17.971 1.00 59.34 92 LEU A CA 1
ATOM 652 C C . LEU A 1 92 ? -18.244 0.597 19.302 1.00 59.34 92 LEU A C 1
ATOM 654 O O . LEU A 1 92 ? -18.842 0.227 20.331 1.00 59.34 92 LEU A O 1
#

Secondary structure (DSSP, 8-state):
-----HHHHHHHIIIIIIHHHHHHHHHHHS-HHHHHHHHHHHHHHHHHHH-S-SSSSTTHHHHHHHHHHHHHHHHHHHHHHHHHHHHHHTT-

pLDDT: mean 85.94, std 11.33, range [46.09, 95.94]